Protein AF-A0A522AKJ3-F1 (afdb_monomer)

Sequence (77 aa):
MKSNRRTWTSFDEMHAAAASGDPQAQCYMGVCYQNGQGVQQDYNEAVKWFRRSAEQNDQVAQCYLGFCYLAGHGVPQ

Foldseek 3Di:
DDPPPPDPPDPVSLVVCLVVQPLVSLQVVLVCLCPVPVHDNAQLSSLVSLVSSVVVVPPSSVVVNVVCVVVVGNDDD

Nearest PDB structures (foldseek):
  8sxq-assembly2_B  TM=9.914E-01  e=3.422E-04  Legionella pneumophila
  6ok3-assembly1_B  TM=9.524E-01  e=2.156E-04  Oxalobacter formigenes OXCC13
  6onw-assembly1_A  TM=9.818E-01  e=7.252E-04  Oxalobacter formigenes OXCC13
  6orc-assembly1_A  TM=9.815E-01  e=9.137E-04  Oxalobacter formigenes OXCC13
  6ok0-assembly3_C  TM=9.899E-01  e=4.879E-03  Oxalobacter formigenes OXCC13

Structure (mmCIF, N/CA/C/O backbone):
data_AF-A0A522AKJ3-F1
#
_entry.id   AF-A0A522AKJ3-F1
#
loop_
_atom_site.group_PDB
_atom_site.id
_atom_site.type_symbol
_atom_site.label_atom_id
_atom_site.label_alt_id
_atom_site.label_comp_id
_atom_site.label_asym_id
_atom_site.label_entity_id
_atom_site.label_seq_id
_atom_site.pdbx_PDB_ins_code
_atom_site.Cartn_x
_atom_site.Cartn_y
_atom_site.Cartn_z
_atom_site.occupancy
_atom_site.B_iso_or_equiv
_atom_site.auth_seq_id
_atom_site.auth_comp_id
_atom_site.auth_asym_id
_atom_site.auth_atom_id
_atom_site.pdbx_PDB_model_num
ATOM 1 N N . MET A 1 1 ? 29.287 -11.169 -0.343 1.00 40.94 1 MET A N 1
ATOM 2 C CA . MET A 1 1 ? 28.042 -10.649 0.262 1.00 40.94 1 MET A CA 1
ATOM 3 C C . MET A 1 1 ? 27.553 -9.494 -0.602 1.00 40.94 1 MET A C 1
ATOM 5 O O . MET A 1 1 ? 28.163 -8.436 -0.574 1.00 40.94 1 MET A O 1
ATOM 9 N N . LYS A 1 2 ? 26.567 -9.714 -1.480 1.00 39.84 2 LYS A N 1
ATOM 10 C CA . LYS A 1 2 ? 26.025 -8.643 -2.330 1.00 39.84 2 LYS A CA 1
ATOM 11 C C . LYS A 1 2 ? 24.932 -7.934 -1.531 1.00 39.84 2 LYS A C 1
ATOM 13 O O . LYS A 1 2 ? 23.871 -8.514 -1.330 1.00 39.84 2 LYS A O 1
ATOM 18 N N . SER A 1 3 ? 25.211 -6.725 -1.045 1.00 51.25 3 SER A N 1
ATOM 19 C CA . SER A 1 3 ? 24.188 -5.825 -0.504 1.00 51.25 3 SER A CA 1
ATOM 20 C C . SER A 1 3 ? 23.195 -5.506 -1.615 1.00 51.25 3 SER A C 1
ATOM 22 O O . SER A 1 3 ? 23.435 -4.648 -2.460 1.00 51.25 3 SER A O 1
ATOM 24 N N . ASN A 1 4 ? 22.103 -6.261 -1.641 1.00 45.19 4 ASN A N 1
ATOM 25 C CA . ASN A 1 4 ? 21.021 -6.151 -2.601 1.00 45.19 4 ASN A CA 1
ATOM 26 C C . ASN A 1 4 ? 20.125 -4.968 -2.210 1.00 45.19 4 ASN A C 1
ATOM 28 O O . ASN A 1 4 ? 19.011 -5.156 -1.730 1.00 45.19 4 ASN A O 1
ATOM 32 N N . ARG A 1 5 ? 20.621 -3.735 -2.372 1.00 52.53 5 ARG A N 1
ATOM 33 C CA . ARG A 1 5 ? 19.730 -2.573 -2.440 1.00 52.53 5 ARG A CA 1
ATOM 34 C C . ARG A 1 5 ? 18.984 -2.679 -3.767 1.00 52.53 5 ARG A C 1
ATOM 36 O O . ARG A 1 5 ? 19.472 -2.183 -4.776 1.00 52.53 5 ARG A O 1
ATOM 43 N N . ARG A 1 6 ? 17.843 -3.378 -3.780 1.00 58.81 6 ARG A N 1
ATOM 44 C CA . ARG A 1 6 ? 16.882 -3.288 -4.886 1.00 58.81 6 ARG A CA 1
ATOM 45 C C . ARG A 1 6 ? 16.294 -1.883 -4.847 1.00 58.81 6 ARG A C 1
ATOM 47 O O . ARG A 1 6 ? 15.316 -1.625 -4.160 1.00 58.81 6 ARG A O 1
ATOM 54 N N . THR A 1 7 ? 16.962 -0.946 -5.503 1.00 60.28 7 THR A N 1
ATOM 55 C CA . THR A 1 7 ? 16.359 0.338 -5.842 1.00 60.28 7 THR A CA 1
ATOM 56 C C . THR A 1 7 ? 15.467 0.083 -7.045 1.00 60.28 7 THR A C 1
ATOM 58 O O . THR A 1 7 ? 15.982 -0.216 -8.120 1.00 60.28 7 THR A O 1
ATOM 61 N N . TRP A 1 8 ? 14.150 0.140 -6.862 1.00 63.19 8 TRP A N 1
ATOM 62 C CA . TRP A 1 8 ? 13.212 0.171 -7.982 1.00 63.19 8 TRP A CA 1
ATOM 63 C C . TRP A 1 8 ? 13.527 1.408 -8.823 1.00 63.19 8 TRP A C 1
ATOM 65 O O . TRP A 1 8 ? 13.605 2.509 -8.274 1.00 63.19 8 TRP A O 1
ATOM 75 N N . THR A 1 9 ? 13.785 1.239 -10.118 1.00 71.50 9 THR A N 1
ATOM 76 C CA . THR A 1 9 ? 14.210 2.354 -10.979 1.00 71.50 9 THR A CA 1
ATOM 77 C C . THR A 1 9 ? 13.048 2.972 -11.743 1.00 71.50 9 THR A C 1
ATOM 79 O O . THR A 1 9 ? 13.144 4.117 -12.176 1.00 71.50 9 THR A O 1
ATOM 82 N N . SER A 1 10 ? 11.936 2.245 -11.870 1.00 79.00 10 SER A N 1
ATOM 83 C CA . SER A 1 10 ? 10.718 2.692 -12.549 1.00 79.00 10 SER A CA 1
ATOM 84 C C . SER A 1 10 ? 9.461 2.259 -11.796 1.00 79.00 10 SER A C 1
ATOM 86 O O . SER A 1 10 ? 9.460 1.243 -11.096 1.00 79.00 10 SER A O 1
ATOM 88 N N . PHE A 1 11 ? 8.373 3.016 -11.978 1.00 78.06 11 PHE A N 1
ATOM 89 C CA . PHE A 1 11 ? 7.062 2.695 -11.407 1.00 78.06 11 PHE A CA 1
ATOM 90 C C . PHE A 1 11 ? 6.584 1.297 -11.830 1.00 78.06 11 PHE A C 1
ATOM 92 O O . PHE A 1 11 ? 6.094 0.534 -11.003 1.00 78.06 11 PHE A O 1
ATOM 99 N N . ASP A 1 12 ? 6.825 0.912 -13.085 1.00 82.19 12 ASP A N 1
ATOM 100 C CA . ASP A 1 12 ? 6.437 -0.402 -13.608 1.00 82.19 12 ASP A CA 1
ATOM 101 C C . ASP A 1 12 ? 7.180 -1.567 -12.934 1.00 82.19 12 ASP A C 1
ATOM 103 O O . ASP A 1 12 ? 6.586 -2.608 -12.655 1.00 82.19 12 ASP A O 1
ATOM 107 N N . GLU A 1 13 ? 8.468 -1.400 -12.610 1.00 82.88 13 GLU A N 1
AT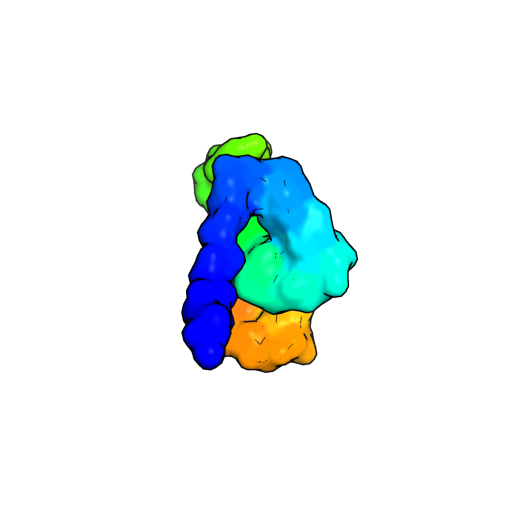OM 108 C CA . GLU A 1 13 ? 9.254 -2.433 -11.915 1.00 82.88 13 GLU A CA 1
ATOM 109 C C . GLU A 1 13 ? 8.751 -2.650 -10.487 1.00 82.88 13 GLU A C 1
ATOM 111 O O . GLU A 1 13 ? 8.610 -3.781 -10.023 1.00 82.88 13 GLU A O 1
ATOM 116 N N . MET A 1 14 ? 8.455 -1.551 -9.799 1.00 85.12 14 MET A N 1
ATOM 117 C CA . MET A 1 14 ? 7.849 -1.556 -8.474 1.00 85.12 14 MET A CA 1
ATOM 118 C C . MET A 1 14 ? 6.446 -2.170 -8.506 1.00 85.12 14 MET A C 1
ATOM 120 O O . MET A 1 14 ? 6.104 -2.948 -7.617 1.00 85.12 14 MET A O 1
ATOM 124 N N . HIS A 1 15 ? 5.645 -1.869 -9.530 1.00 87.25 15 HIS A N 1
ATOM 125 C CA . HIS A 1 15 ? 4.320 -2.456 -9.695 1.00 87.25 15 HIS A CA 1
ATOM 126 C C . HIS A 1 15 ? 4.404 -3.972 -9.903 1.00 87.25 15 HIS A C 1
ATOM 128 O O . HIS A 1 15 ? 3.697 -4.734 -9.241 1.00 87.25 15 HIS A O 1
ATOM 134 N N . ALA A 1 16 ? 5.329 -4.426 -10.753 1.00 89.38 16 ALA A N 1
ATOM 135 C CA . ALA A 1 16 ? 5.605 -5.845 -10.947 1.00 89.38 16 ALA A CA 1
ATOM 136 C C . ALA A 1 16 ? 6.087 -6.518 -9.649 1.00 89.38 16 ALA A C 1
ATOM 138 O O . ALA A 1 16 ? 5.659 -7.627 -9.327 1.00 89.38 16 ALA A O 1
ATOM 139 N N . ALA A 1 17 ? 6.921 -5.841 -8.859 1.00 88.38 17 ALA A N 1
ATOM 140 C CA . ALA A 1 17 ? 7.376 -6.349 -7.570 1.00 88.38 17 ALA A CA 1
ATOM 141 C C . ALA A 1 17 ? 6.251 -6.455 -6.536 1.00 88.38 17 ALA A C 1
ATOM 143 O O . ALA A 1 17 ? 6.118 -7.483 -5.868 1.00 88.38 17 ALA A O 1
ATOM 144 N N . ALA A 1 18 ? 5.392 -5.441 -6.451 1.00 89.25 18 ALA A N 1
ATOM 145 C CA . ALA A 1 18 ? 4.215 -5.470 -5.594 1.00 89.25 18 ALA A CA 1
ATOM 146 C C . ALA A 1 18 ? 3.253 -6.599 -6.002 1.00 89.25 18 ALA A C 1
ATOM 148 O O . ALA A 1 18 ? 2.714 -7.301 -5.138 1.00 89.25 18 ALA A O 1
ATOM 149 N N . ALA A 1 19 ? 3.092 -6.824 -7.311 1.00 88.44 19 ALA A N 1
ATOM 150 C CA . ALA A 1 19 ? 2.327 -7.939 -7.863 1.00 88.44 19 ALA A CA 1
ATOM 151 C C . ALA A 1 19 ? 2.970 -9.304 -7.559 1.00 88.44 19 ALA A C 1
ATOM 153 O O . ALA A 1 19 ? 2.253 -10.276 -7.334 1.00 88.44 19 ALA A O 1
ATOM 154 N N . SER A 1 20 ? 4.303 -9.373 -7.480 1.00 88.88 20 SER A N 1
ATOM 155 C CA . SER A 1 20 ? 5.038 -10.585 -7.085 1.00 88.88 20 SER A CA 1
ATOM 156 C C . SER A 1 20 ? 4.969 -10.907 -5.587 1.00 88.88 20 SER A C 1
ATOM 158 O O . SER A 1 20 ? 5.450 -11.957 -5.169 1.00 88.88 20 SER A O 1
ATOM 160 N N . GLY A 1 21 ? 4.359 -10.031 -4.783 1.00 89.50 21 GLY A N 1
ATOM 161 C CA . GLY A 1 21 ? 4.177 -10.246 -3.351 1.00 89.50 21 GLY A CA 1
ATOM 162 C C . GLY A 1 21 ? 5.187 -9.531 -2.457 1.00 89.50 21 GLY A C 1
ATOM 163 O O . GLY A 1 21 ? 5.126 -9.727 -1.252 1.00 89.50 21 GLY A O 1
ATOM 164 N N . ASP A 1 22 ? 6.096 -8.708 -2.989 1.00 91.94 22 ASP A N 1
ATOM 165 C CA . ASP A 1 22 ? 7.085 -8.005 -2.159 1.00 91.94 22 ASP A CA 1
ATOM 166 C C . ASP A 1 22 ? 6.381 -6.993 -1.225 1.00 91.94 22 ASP A C 1
ATOM 168 O O . ASP A 1 22 ? 5.771 -6.040 -1.723 1.00 91.94 22 ASP A O 1
ATOM 172 N N . PRO A 1 23 ? 6.438 -7.171 0.111 1.00 91.38 23 PRO A N 1
ATOM 173 C CA . PRO A 1 23 ? 5.711 -6.316 1.046 1.00 91.38 23 PRO A CA 1
ATOM 174 C C . PRO A 1 23 ? 6.177 -4.858 0.980 1.00 91.38 23 PRO A C 1
ATOM 176 O O . PRO A 1 23 ? 5.353 -3.948 0.982 1.00 91.38 23 PRO A O 1
ATOM 179 N N . GLN A 1 24 ? 7.475 -4.602 0.799 1.00 90.19 24 GLN A N 1
ATOM 180 C CA . GLN A 1 24 ? 7.981 -3.231 0.712 1.00 90.19 24 GLN A CA 1
ATOM 181 C C . GLN A 1 24 ? 7.460 -2.535 -0.547 1.00 90.19 24 GLN A C 1
ATOM 183 O O . GLN A 1 24 ? 7.061 -1.369 -0.498 1.00 90.19 24 GLN A O 1
ATOM 188 N N . ALA A 1 25 ? 7.411 -3.257 -1.670 1.00 92.00 25 ALA A N 1
ATOM 189 C CA . ALA A 1 25 ? 6.842 -2.733 -2.908 1.00 92.00 25 ALA A CA 1
ATOM 190 C C . ALA A 1 25 ? 5.327 -2.504 -2.787 1.00 92.00 25 ALA A C 1
ATOM 192 O O . ALA A 1 25 ? 4.826 -1.477 -3.242 1.00 92.00 25 ALA A O 1
ATOM 193 N N . GLN A 1 26 ? 4.595 -3.410 -2.132 1.00 94.69 26 GLN A N 1
ATOM 194 C CA . GLN A 1 26 ? 3.164 -3.244 -1.859 1.00 94.69 26 GLN A CA 1
ATOM 195 C C . GLN A 1 26 ? 2.891 -2.030 -0.966 1.00 94.69 26 GLN A C 1
ATOM 197 O O . GLN A 1 26 ? 2.026 -1.220 -1.293 1.00 94.69 26 GLN A O 1
ATOM 202 N N . CYS A 1 27 ? 3.649 -1.851 0.118 1.00 94.31 27 CYS A N 1
ATOM 203 C CA . CYS A 1 27 ? 3.541 -0.666 0.964 1.00 94.31 27 CYS A CA 1
ATOM 204 C C . CYS A 1 27 ? 3.788 0.610 0.152 1.00 94.31 27 CYS A C 1
ATOM 206 O O . CYS A 1 27 ? 3.023 1.568 0.242 1.00 94.31 27 CYS A O 1
ATOM 208 N N . TYR A 1 28 ? 4.826 0.620 -0.682 1.00 92.69 28 TYR A N 1
ATOM 209 C CA . TYR A 1 28 ? 5.160 1.789 -1.485 1.00 92.69 28 TYR A CA 1
ATOM 210 C C . TYR A 1 28 ? 4.097 2.079 -2.563 1.00 92.69 28 TYR A C 1
ATOM 212 O O . TYR A 1 28 ? 3.746 3.239 -2.764 1.00 92.69 28 TYR A O 1
ATOM 220 N N . MET A 1 29 ? 3.481 1.054 -3.168 1.00 93.50 29 MET A N 1
ATOM 221 C CA . MET A 1 29 ? 2.310 1.227 -4.044 1.00 93.50 29 MET A CA 1
ATOM 222 C C . MET A 1 29 ? 1.152 1.892 -3.297 1.00 93.50 29 MET A C 1
ATOM 224 O O . MET A 1 29 ? 0.522 2.806 -3.828 1.00 93.50 29 MET A O 1
ATOM 228 N N . GLY A 1 30 ? 0.907 1.481 -2.049 1.00 94.38 30 GLY A N 1
ATOM 229 C CA . GLY A 1 30 ? -0.083 2.119 -1.186 1.00 94.38 30 GLY A CA 1
ATOM 230 C C . GLY A 1 30 ? 0.189 3.612 -0.993 1.00 94.38 30 GLY A C 1
ATOM 231 O O . GLY A 1 30 ? -0.714 4.430 -1.155 1.00 94.38 30 GLY A O 1
ATOM 232 N N . VAL A 1 31 ? 1.448 3.987 -0.744 1.00 93.00 31 VAL A N 1
ATOM 233 C CA . VAL A 1 31 ? 1.871 5.394 -0.623 1.00 93.00 31 VAL A CA 1
ATOM 234 C C . VAL A 1 31 ? 1.678 6.157 -1.938 1.00 93.00 31 VAL A C 1
ATOM 236 O O . VAL A 1 31 ? 1.205 7.295 -1.921 1.00 93.00 31 VAL A O 1
ATOM 239 N N . CYS A 1 32 ? 1.989 5.544 -3.082 1.00 92.56 32 CYS A N 1
ATOM 240 C CA . CYS A 1 32 ? 1.775 6.164 -4.389 1.00 92.56 32 CYS A CA 1
ATOM 241 C C . CYS A 1 32 ? 0.298 6.478 -4.640 1.00 92.56 32 CYS A C 1
ATOM 243 O O 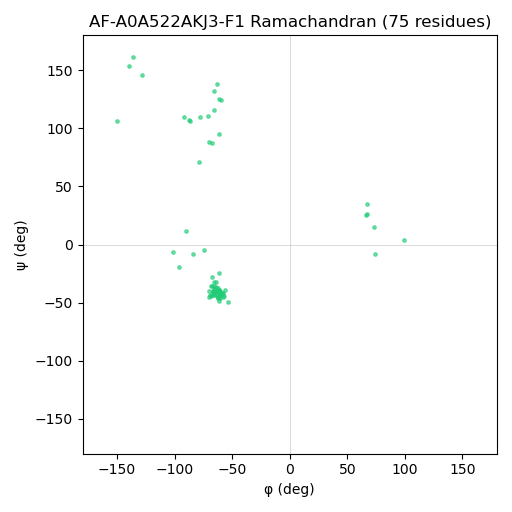. CYS A 1 32 ? -0.015 7.600 -5.031 1.00 92.56 32 CYS A O 1
ATOM 245 N N . TYR A 1 33 ? -0.611 5.544 -4.353 1.00 94.19 33 TYR A N 1
ATOM 246 C CA . TYR A 1 33 ? -2.052 5.788 -4.460 1.00 94.19 33 TYR A CA 1
ATOM 247 C C . TYR A 1 33 ? -2.566 6.785 -3.415 1.00 94.19 33 TYR A C 1
ATOM 249 O O . TYR A 1 33 ? -3.419 7.608 -3.732 1.00 94.19 33 TYR A O 1
ATOM 257 N N . GLN A 1 34 ? -2.027 6.776 -2.193 1.00 93.19 34 GLN A N 1
ATOM 258 C CA . GLN A 1 34 ? -2.399 7.737 -1.149 1.00 93.19 34 GLN A CA 1
ATOM 259 C C . GLN A 1 34 ? -2.051 9.179 -1.543 1.00 93.19 34 GLN A C 1
ATOM 261 O O . GLN A 1 34 ? -2.835 10.089 -1.277 1.00 93.19 34 GLN A O 1
ATOM 266 N N . ASN A 1 35 ? -0.888 9.377 -2.169 1.00 90.19 35 ASN A N 1
ATOM 2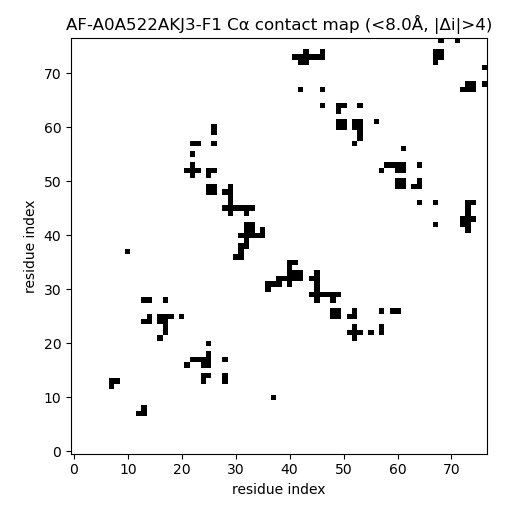67 C CA . ASN A 1 35 ? -0.339 10.697 -2.491 1.00 90.19 35 ASN A CA 1
ATOM 268 C C . ASN A 1 35 ? -0.532 11.109 -3.959 1.00 90.19 35 ASN A C 1
ATOM 270 O O . ASN A 1 35 ? -0.176 12.227 -4.324 1.00 90.19 35 ASN A O 1
ATOM 274 N N . GLY A 1 36 ? -1.037 10.217 -4.814 1.00 91.12 36 GLY A N 1
ATOM 275 C CA . GLY A 1 36 ? -1.129 10.446 -6.257 1.00 91.12 36 GLY A CA 1
ATOM 276 C C . GLY A 1 36 ? 0.233 10.530 -6.964 1.00 91.12 36 GLY A C 1
ATOM 277 O O . GLY A 1 36 ? 0.413 11.323 -7.887 1.00 91.12 36 GLY A O 1
ATOM 278 N N . GLN A 1 37 ? 1.233 9.764 -6.514 1.00 87.12 37 GLN A N 1
ATOM 279 C CA . GLN A 1 37 ? 2.576 9.771 -7.107 1.00 87.12 37 GLN A CA 1
ATOM 280 C C . GLN A 1 37 ? 2.663 8.773 -8.261 1.00 87.12 37 GLN A C 1
ATOM 282 O O . GLN A 1 37 ? 2.688 7.566 -8.040 1.00 87.12 37 GLN A O 1
ATOM 287 N N . GLY A 1 38 ? 2.711 9.278 -9.496 1.00 83.00 38 GLY A N 1
ATOM 288 C CA . GLY A 1 38 ? 2.769 8.444 -10.706 1.00 83.00 38 GLY A CA 1
ATOM 289 C C . GLY A 1 3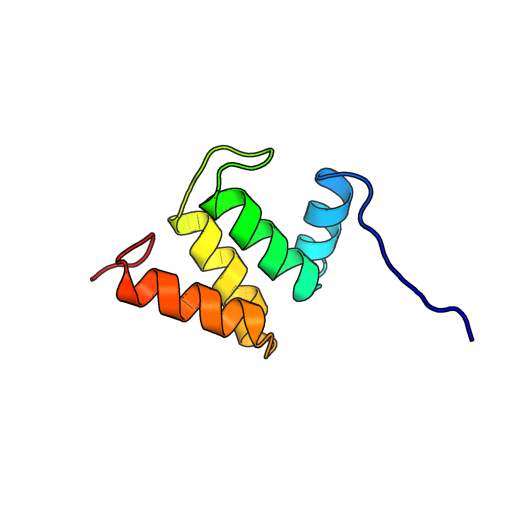8 ? 1.443 7.762 -11.070 1.00 83.00 38 GLY A C 1
ATOM 290 O O . GLY A 1 38 ? 1.319 7.219 -12.162 1.00 83.00 38 GLY A O 1
ATOM 291 N N . VAL A 1 39 ? 0.437 7.846 -10.196 1.00 88.56 39 VAL A N 1
ATOM 292 C CA . VAL A 1 39 ? -0.938 7.371 -10.393 1.00 88.56 39 VAL A CA 1
ATOM 293 C C . VAL A 1 39 ? -1.925 8.410 -9.886 1.00 88.56 39 VAL A C 1
ATOM 295 O O . VAL A 1 39 ? -1.570 9.282 -9.096 1.00 88.56 39 VAL A O 1
ATOM 298 N N . GLN A 1 40 ? -3.182 8.315 -10.317 1.00 91.94 40 GLN A N 1
ATOM 299 C CA . GLN A 1 40 ? -4.246 9.112 -9.720 1.00 91.94 40 GLN A CA 1
ATOM 300 C C . GLN A 1 40 ? -4.416 8.734 -8.244 1.00 91.94 40 GLN A C 1
ATOM 302 O O . GLN A 1 40 ? -4.382 7.557 -7.884 1.00 91.94 40 GLN A O 1
ATOM 307 N N . GLN A 1 41 ? -4.596 9.747 -7.398 1.00 93.00 41 GLN A N 1
ATOM 308 C CA . GLN A 1 41 ? -4.821 9.549 -5.976 1.00 93.00 41 GLN A CA 1
ATOM 309 C C . GLN A 1 41 ? -6.102 8.738 -5.731 1.00 93.00 41 GLN A C 1
ATOM 311 O O . GLN A 1 41 ? -7.181 9.128 -6.180 1.00 93.00 41 GLN A O 1
ATOM 316 N N . ASP A 1 42 ? -5.979 7.635 -4.996 1.00 94.31 42 ASP A N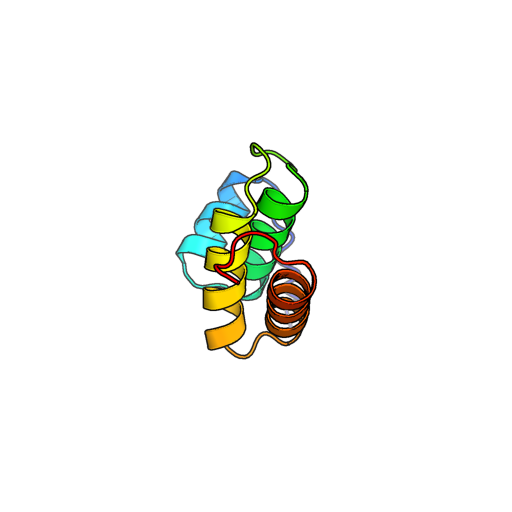 1
ATOM 317 C CA . ASP A 1 42 ? -7.091 6.769 -4.608 1.00 94.31 42 ASP A CA 1
ATOM 318 C C . ASP A 1 42 ? -6.805 6.099 -3.258 1.00 94.31 42 ASP A C 1
ATOM 320 O O . ASP A 1 42 ? -6.009 5.166 -3.135 1.00 94.31 42 ASP A O 1
ATOM 324 N N . TYR A 1 43 ? -7.495 6.563 -2.220 1.00 92.44 43 TYR A N 1
ATOM 325 C CA . TYR A 1 43 ? -7.344 6.009 -0.879 1.00 92.44 43 TYR A CA 1
ATOM 326 C C . TYR A 1 43 ? -7.864 4.571 -0.752 1.00 92.44 43 TYR A C 1
ATOM 328 O O . TYR A 1 43 ? -7.345 3.820 0.072 1.00 92.44 43 TYR A O 1
ATOM 336 N N . ASN A 1 44 ? -8.853 4.158 -1.552 1.00 92.50 44 ASN A N 1
ATOM 337 C CA . ASN A 1 44 ? -9.365 2.787 -1.507 1.00 92.50 44 ASN A CA 1
ATOM 338 C C . ASN A 1 44 ? -8.316 1.807 -2.039 1.00 92.50 44 ASN A C 1
ATOM 340 O O . ASN A 1 44 ? -8.088 0.757 -1.436 1.00 92.50 44 ASN A O 1
ATOM 344 N N . GLU A 1 45 ? -7.654 2.150 -3.148 1.00 93.19 45 GLU A N 1
ATOM 345 C CA . GLU A 1 45 ? -6.534 1.351 -3.656 1.00 93.19 45 GLU A CA 1
ATOM 346 C C . GLU A 1 45 ? -5.340 1.387 -2.704 1.00 93.19 45 GLU A C 1
ATOM 348 O O . GLU A 1 45 ? -4.757 0.339 -2.420 1.00 93.19 45 GLU A O 1
ATOM 353 N N . ALA A 1 46 ? -5.029 2.548 -2.118 1.00 94.62 46 ALA A N 1
ATOM 354 C CA . ALA A 1 46 ? -3.973 2.654 -1.115 1.00 94.62 46 ALA A CA 1
ATOM 355 C C . ALA A 1 46 ? -4.177 1.658 0.040 1.00 94.62 46 ALA A C 1
ATOM 357 O O . ALA A 1 46 ? -3.280 0.878 0.365 1.00 94.62 46 ALA A O 1
ATOM 358 N N . VAL A 1 47 ? -5.389 1.612 0.602 1.00 94.69 47 VAL A N 1
ATOM 359 C CA . VAL A 1 47 ? -5.765 0.687 1.682 1.00 94.69 47 VAL A CA 1
ATOM 360 C C . VAL A 1 47 ? -5.641 -0.776 1.262 1.00 94.69 47 VAL A C 1
ATOM 362 O O . VAL A 1 47 ? -5.179 -1.595 2.061 1.00 94.69 47 VAL A O 1
ATOM 365 N N . LYS A 1 48 ? -6.017 -1.136 0.028 1.00 94.44 48 LYS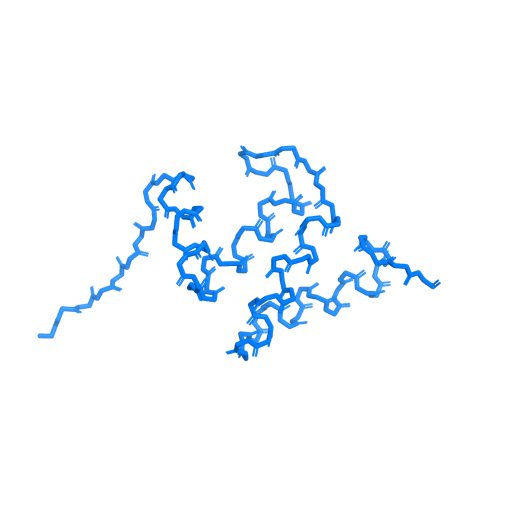 A N 1
ATOM 366 C CA . LYS A 1 48 ? -5.860 -2.513 -0.474 1.00 94.44 48 LYS A CA 1
ATOM 367 C C . LYS A 1 48 ? -4.392 -2.933 -0.500 1.00 94.44 48 LYS A C 1
ATOM 369 O O . LYS A 1 48 ? -4.068 -4.037 -0.059 1.00 94.44 48 LYS A O 1
ATOM 374 N N . TRP A 1 49 ? -3.508 -2.061 -0.978 1.00 95.31 49 TRP A N 1
ATOM 375 C CA . TRP A 1 49 ? -2.070 -2.328 -1.017 1.00 95.31 49 TRP A CA 1
ATOM 376 C C . TRP A 1 49 ? -1.447 -2.381 0.379 1.00 95.31 49 TRP A C 1
ATOM 378 O O . TRP A 1 49 ? -0.721 -3.331 0.683 1.00 95.31 49 TRP A O 1
ATOM 388 N N . PHE A 1 50 ? -1.800 -1.442 1.263 1.00 95.19 50 PHE A N 1
ATOM 389 C CA . PHE A 1 50 ? -1.356 -1.471 2.657 1.00 95.19 50 PHE A CA 1
ATOM 390 C C . PHE A 1 50 ? -1.822 -2.729 3.381 1.00 95.19 50 PHE A C 1
ATOM 392 O O . PHE A 1 50 ? -1.039 -3.325 4.112 1.00 95.19 50 PHE A O 1
ATOM 399 N N . ARG A 1 51 ? -3.056 -3.188 3.146 1.00 94.69 51 ARG A N 1
ATOM 400 C CA . ARG A 1 51 ? -3.571 -4.424 3.746 1.00 94.69 51 ARG A CA 1
ATOM 401 C C . ARG A 1 51 ? -2.750 -5.643 3.333 1.00 94.69 51 ARG A C 1
ATOM 403 O O . ARG A 1 51 ? -2.314 -6.379 4.209 1.00 94.69 51 ARG A O 1
ATOM 410 N N . ARG A 1 52 ? -2.478 -5.816 2.035 1.00 95.06 52 ARG A N 1
ATOM 411 C CA . ARG A 1 52 ? -1.654 -6.934 1.532 1.00 95.06 52 ARG A CA 1
ATOM 412 C C . ARG A 1 52 ? -0.258 -6.945 2.152 1.00 95.06 52 ARG A C 1
ATOM 414 O O . ARG A 1 52 ? 0.239 -7.995 2.542 1.00 95.06 52 ARG A O 1
ATOM 421 N N . SER A 1 53 ? 0.352 -5.772 2.289 1.00 95.31 53 SER A N 1
ATOM 422 C CA . SER A 1 53 ? 1.661 -5.643 2.929 1.00 95.31 53 SER A CA 1
ATOM 423 C C . SER A 1 53 ? 1.592 -5.891 4.443 1.00 95.31 53 SER A C 1
ATOM 425 O O . SER A 1 53 ? 2.462 -6.551 5.009 1.00 95.31 53 SER A O 1
ATOM 427 N N . ALA A 1 54 ? 0.549 -5.399 5.113 1.00 95.00 54 ALA A N 1
ATOM 428 C CA . ALA A 1 54 ? 0.333 -5.573 6.547 1.00 95.00 54 ALA A CA 1
ATOM 429 C C . ALA A 1 54 ? 0.069 -7.039 6.932 1.00 95.00 54 ALA A C 1
ATOM 431 O O . ALA A 1 54 ? 0.539 -7.484 7.981 1.00 95.00 54 ALA A O 1
ATOM 432 N N . GLU A 1 55 ? -0.629 -7.793 6.076 1.00 94.88 55 GLU A N 1
ATOM 433 C CA . GLU A 1 55 ? -0.849 -9.244 6.201 1.00 94.88 55 GLU A CA 1
ATOM 434 C C . GLU A 1 55 ? 0.470 -10.035 6.159 1.00 94.88 55 GLU A C 1
ATOM 436 O O . GLU A 1 55 ? 0.567 -11.115 6.739 1.00 94.88 55 GLU A O 1
ATOM 441 N N . GLN A 1 56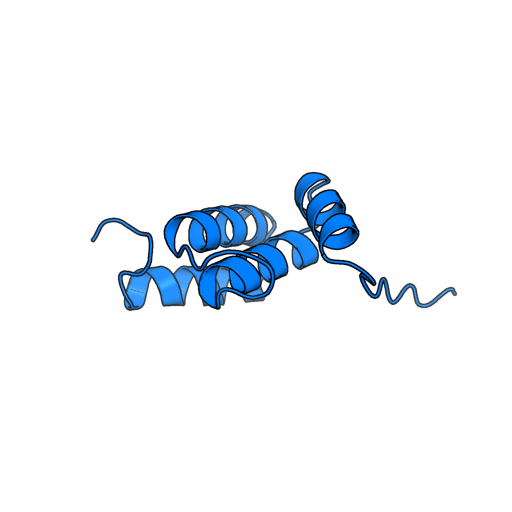 ? 1.514 -9.471 5.547 1.00 92.94 56 GLN A N 1
ATOM 442 C CA . GLN A 1 56 ? 2.867 -10.032 5.526 1.00 92.94 56 GLN A CA 1
ATOM 443 C C . GLN A 1 56 ? 3.743 -9.564 6.701 1.00 92.94 56 GLN A C 1
ATOM 445 O O . GLN A 1 56 ? 4.944 -9.831 6.719 1.00 92.94 56 GLN A O 1
ATOM 450 N N . ASN A 1 57 ? 3.152 -8.918 7.711 1.00 93.56 57 ASN A N 1
ATOM 451 C CA . ASN A 1 57 ? 3.832 -8.345 8.880 1.00 93.56 57 ASN A CA 1
ATOM 452 C C . ASN A 1 57 ? 4.758 -7.159 8.563 1.00 93.56 57 ASN A C 1
ATOM 454 O O . ASN A 1 57 ? 5.684 -6.876 9.328 1.00 93.56 57 ASN A O 1
ATOM 458 N N . ASP A 1 58 ? 4.510 -6.437 7.467 1.00 93.81 58 ASP A N 1
ATOM 459 C CA . ASP A 1 58 ? 5.178 -5.158 7.239 1.00 93.81 58 ASP A CA 1
ATOM 460 C C . ASP A 1 58 ? 4.644 -4.107 8.223 1.00 93.81 58 ASP A C 1
ATOM 462 O O . ASP A 1 58 ? 3.491 -3.672 8.158 1.00 93.81 58 ASP A O 1
ATOM 466 N N . GLN A 1 59 ? 5.503 -3.712 9.160 1.00 93.81 59 GLN A N 1
ATOM 467 C CA . GLN A 1 59 ? 5.167 -2.778 10.236 1.00 93.81 59 GLN A CA 1
ATOM 468 C C . GLN A 1 59 ? 4.821 -1.384 9.700 1.00 93.81 59 GLN A C 1
ATOM 470 O O . GLN A 1 59 ? 3.978 -0.689 10.266 1.00 93.81 59 GLN A O 1
ATOM 475 N N . VAL A 1 60 ? 5.450 -0.973 8.597 1.00 93.44 60 VAL A N 1
ATOM 476 C CA . VAL A 1 60 ? 5.220 0.338 7.987 1.00 93.44 60 VAL A CA 1
ATOM 477 C C . VAL A 1 60 ? 3.825 0.366 7.370 1.00 93.44 60 VAL A C 1
ATOM 479 O O . VAL A 1 60 ? 3.052 1.292 7.623 1.00 93.44 60 VAL A O 1
ATOM 482 N N . ALA A 1 61 ? 3.454 -0.687 6.645 1.00 94.25 61 ALA A N 1
ATOM 483 C CA . ALA A 1 61 ? 2.119 -0.822 6.082 1.00 94.25 61 ALA A CA 1
ATOM 484 C C . ALA A 1 61 ? 1.026 -0.929 7.153 1.00 94.25 61 ALA A C 1
ATOM 486 O O . ALA A 1 61 ? -0.048 -0.358 6.976 1.00 94.25 61 ALA A O 1
ATOM 487 N N . GLN A 1 62 ? 1.289 -1.603 8.278 1.00 95.38 62 GLN A N 1
ATOM 488 C CA . GLN A 1 62 ? 0.360 -1.645 9.415 1.00 95.38 62 GLN A CA 1
ATOM 489 C C . GLN A 1 62 ? 0.099 -0.245 9.990 1.00 95.38 62 GLN A C 1
ATOM 491 O O . GLN A 1 62 ? -1.055 0.107 10.242 1.00 95.38 62 GLN A O 1
ATOM 496 N N . CYS A 1 63 ? 1.141 0.580 10.132 1.00 95.06 63 CYS A N 1
ATOM 497 C CA . CYS A 1 63 ? 1.003 1.973 10.560 1.00 95.06 63 CYS A CA 1
ATOM 498 C C . CYS A 1 63 ? 0.179 2.803 9.565 1.00 95.06 63 CYS A C 1
ATOM 500 O O . CYS A 1 63 ? -0.737 3.518 9.976 1.00 95.06 63 CYS A O 1
ATOM 502 N N . TYR A 1 64 ? 0.460 2.687 8.263 1.00 94.19 64 TYR A N 1
ATOM 503 C CA . TYR A 1 64 ? -0.303 3.397 7.231 1.00 94.19 64 TYR A CA 1
ATOM 504 C C . TYR A 1 64 ? -1.763 2.950 7.174 1.00 94.19 64 TYR A C 1
ATOM 506 O O . TYR A 1 64 ? -2.657 3.786 7.068 1.00 94.19 64 TYR A O 1
ATOM 514 N N . LEU A 1 65 ? -2.022 1.651 7.316 1.00 92.88 65 LEU A N 1
ATOM 515 C CA . LEU A 1 65 ? -3.376 1.119 7.380 1.00 92.88 65 LEU A CA 1
ATOM 516 C C . LEU A 1 65 ? -4.124 1.663 8.606 1.00 92.88 65 LEU A C 1
ATOM 518 O O . LEU A 1 65 ? -5.263 2.107 8.476 1.00 92.88 65 LEU A O 1
ATOM 522 N N . GLY A 1 66 ? -3.478 1.695 9.775 1.00 93.06 66 GLY A N 1
ATOM 523 C CA . GLY A 1 66 ? -4.030 2.313 10.983 1.00 93.06 66 GLY A CA 1
ATOM 524 C C . GLY A 1 66 ? -4.355 3.795 10.783 1.00 93.06 66 GLY A C 1
ATOM 525 O O . GLY A 1 66 ? -5.439 4.240 11.155 1.00 93.06 66 GLY A O 1
ATOM 526 N N . PHE A 1 67 ? -3.471 4.546 10.120 1.00 91.31 67 PHE A N 1
ATOM 527 C CA . PHE A 1 67 ? -3.728 5.939 9.755 1.00 91.31 67 PHE A CA 1
ATOM 528 C C . PHE A 1 67 ? -4.945 6.082 8.829 1.00 91.31 67 PHE A C 1
ATOM 530 O O . PHE A 1 67 ? -5.791 6.940 9.071 1.00 91.31 67 PHE A O 1
ATOM 537 N N . CYS A 1 68 ? -5.084 5.220 7.816 1.00 90.50 68 CYS A N 1
ATOM 538 C CA . CYS A 1 68 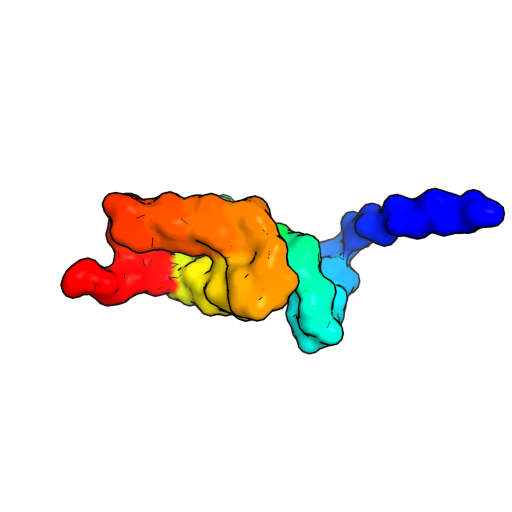? -6.257 5.209 6.938 1.00 90.50 68 CYS A CA 1
ATOM 539 C C . CYS A 1 68 ? -7.562 4.975 7.715 1.00 90.50 68 CYS A C 1
ATOM 541 O O . CYS A 1 68 ? -8.542 5.676 7.463 1.00 90.50 68 CYS A O 1
ATOM 543 N N . TYR A 1 69 ? -7.565 4.059 8.692 1.00 89.50 69 TYR A N 1
ATOM 544 C CA . TYR A 1 69 ? -8.723 3.838 9.568 1.00 89.50 69 TYR A CA 1
ATOM 545 C C . TYR A 1 69 ? -9.040 5.039 10.459 1.00 89.50 69 TYR A C 1
ATOM 547 O O . TYR A 1 69 ? -10.202 5.426 10.562 1.00 89.50 69 TYR A O 1
ATOM 555 N N . LEU A 1 70 ? -8.028 5.663 11.064 1.00 89.12 70 LEU A N 1
ATOM 556 C CA . LEU A 1 70 ? -8.223 6.837 11.922 1.00 89.12 70 LEU A CA 1
ATOM 557 C C . LEU A 1 70 ? -8.727 8.056 11.141 1.00 89.12 70 LEU A C 1
ATOM 559 O O . LEU A 1 70 ? -9.572 8.797 11.635 1.00 89.12 70 LEU A O 1
ATOM 563 N N . ALA A 1 71 ? -8.217 8.261 9.928 1.00 87.38 71 ALA A N 1
ATOM 564 C CA . ALA A 1 71 ? -8.574 9.397 9.086 1.00 87.38 71 ALA A CA 1
ATOM 565 C C . ALA A 1 71 ? -9.858 9.177 8.260 1.00 87.38 71 ALA A C 1
ATOM 567 O O . ALA A 1 71 ? -10.331 10.111 7.615 1.00 87.38 71 ALA A O 1
ATOM 568 N N . GLY A 1 72 ? -10.419 7.960 8.244 1.00 85.81 72 GLY A N 1
ATOM 569 C CA . GLY A 1 72 ? -11.561 7.611 7.388 1.00 85.81 72 GLY A CA 1
ATOM 570 C C . GLY A 1 72 ? -11.223 7.611 5.890 1.00 85.81 72 GLY A C 1
ATOM 571 O O . GLY A 1 72 ? -12.086 7.848 5.047 1.00 85.81 72 GLY A O 1
ATOM 572 N N . HIS A 1 73 ? -9.958 7.383 5.532 1.00 83.69 73 HIS A N 1
ATOM 573 C CA . HIS A 1 73 ? -9.498 7.390 4.146 1.00 83.69 73 HIS A CA 1
ATOM 574 C C . HIS A 1 73 ? -9.554 5.988 3.545 1.00 83.69 73 HIS A C 1
ATOM 576 O O . HIS A 1 73 ? -8.744 5.130 3.883 1.00 83.69 73 HIS A O 1
ATOM 582 N N . GLY A 1 74 ? -10.481 5.772 2.609 1.00 73.81 74 GLY A N 1
ATOM 583 C CA . GLY A 1 74 ? -10.548 4.533 1.826 1.00 73.81 74 GLY A CA 1
ATOM 584 C C . GLY A 1 74 ? -11.060 3.310 2.595 1.00 73.81 74 GLY A C 1
ATOM 585 O O . GLY A 1 74 ? -10.885 2.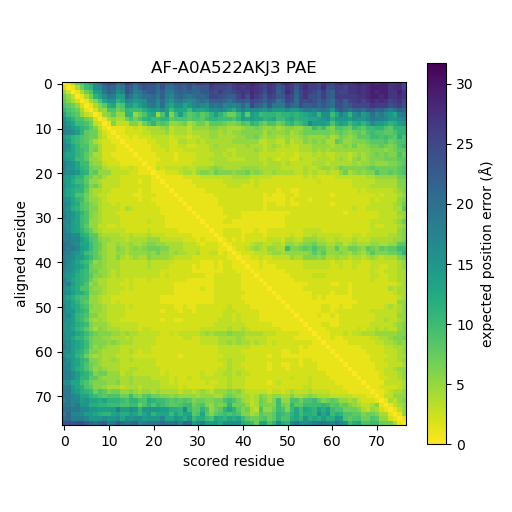178 2.145 1.00 73.81 74 GLY A O 1
ATOM 586 N N . VAL A 1 75 ? -11.673 3.527 3.762 1.00 76.88 75 VAL A N 1
ATOM 587 C CA . VAL A 1 75 ? -12.330 2.494 4.568 1.00 76.88 75 VAL A CA 1
ATOM 588 C C . VAL A 1 75 ? -13.752 2.932 4.930 1.00 76.88 75 VAL A C 1
ATOM 590 O O . VAL A 1 75 ? -13.980 4.126 5.134 1.00 76.88 75 VAL A O 1
ATOM 593 N N . PRO A 1 76 ? -14.715 1.999 5.014 1.00 64.19 76 PRO A N 1
ATOM 594 C CA . PRO A 1 76 ? -16.021 2.297 5.591 1.00 64.19 76 PRO A CA 1
ATOM 595 C C . PRO A 1 76 ? -15.866 2.607 7.089 1.00 64.19 76 PRO A C 1
ATOM 597 O O . PRO A 1 76 ? -15.166 1.872 7.790 1.00 64.19 76 PRO A O 1
ATOM 600 N N . GLN A 1 77 ? -16.485 3.703 7.543 1.00 58.59 77 GLN A N 1
ATOM 601 C CA . GLN A 1 77 ? -16.589 4.086 8.958 1.00 58.59 77 GLN A CA 1
ATOM 602 C C . GLN A 1 77 ? -17.773 3.400 9.638 1.00 58.59 77 GLN A C 1
ATOM 604 O O . GLN A 1 77 ? -18.829 3.266 8.977 1.00 58.59 77 GLN A O 1
#

pLDDT: mean 85.58, std 13.71, range [39.84, 95.38]

Radius of gyration: 12.59 Å; Cα contacts (8 Å, |Δi|>4): 102; chains: 1; bounding box: 45×21×26 Å

Solvent-accessible surface area (backbone atoms only — not comparable to full-atom values): 4136 Å² total; per-residue (Å²): 134,81,83,80,78,81,71,71,87,45,73,66,57,33,50,53,37,27,74,74,62,40,39,69,35,17,27,50,51,11,50,24,19,58,71,33,56,98,43,76,62,34,39,47,60,11,39,55,27,11,46,61,7,30,76,71,66,33,66,66,17,42,51,52,40,51,48,25,61,76,71,54,43,49,48,90,127

Mean predicted aligned error: 6.01 Å

Secondary structure (DSSP, 8-state):
---------SHHHHHHHHHTT-HHHHHHHHHHHHHTSSS---HHHHHHHHHHHHHTT-HHHHHHHHHHHHHTSSS--